Protein AF-G6XME1-F1 (afdb_monomer_lite)

Secondary structure (DSSP, 8-state):
----GGG-EEEES-HHHHHHHHHTT-EEEEE--GGGTPPPPTTS-EESSHHHHHHHTT---

Foldseek 3Di:
DDDDQCVAEDEELDQVVQVVSVVSVHQYEYQDDVVVVRDDHPPHHYDVDVVRVCVVVVHDD

Sequence (61 aa):
MRLAPADILFLSDIGGELDAAQDAGLTVCQIVRPQDGTVPHPGVPQAPDLDAVTTAFHLPS

Structure (mmCIF, N/CA/C/O backbone):
data_AF-G6XME1-F1
#
_entry.id   AF-G6XME1-F1
#
loop_
_atom_site.group_PDB
_atom_site.id
_atom_site.type_symbol
_atom_site.label_atom_id
_atom_site.label_alt_id
_atom_site.label_comp_id
_atom_site.label_asym_id
_atom_site.label_entity_id
_atom_site.label_seq_id
_atom_site.pdbx_PDB_ins_code
_atom_site.Cartn_x
_atom_site.Cartn_y
_atom_site.Cartn_z
_atom_site.occupancy
_atom_site.B_iso_or_equiv
_atom_site.auth_seq_id
_atom_site.auth_comp_id
_atom_site.auth_asym_id
_atom_site.auth_atom_id
_atom_site.pdbx_PDB_model_num
ATOM 1 N N . MET A 1 1 ? 15.838 10.868 -15.158 1.00 64.81 1 MET A N 1
ATOM 2 C CA . MET A 1 1 ? 15.728 9.440 -14.786 1.00 64.81 1 MET A CA 1
ATOM 3 C C . MET A 1 1 ? 14.275 9.179 -14.418 1.00 64.81 1 MET A C 1
ATOM 5 O O . MET A 1 1 ? 13.691 10.047 -13.783 1.00 64.81 1 MET A O 1
ATOM 9 N N . ARG A 1 2 ? 13.667 8.087 -14.892 1.00 84.94 2 ARG A N 1
ATOM 10 C CA . ARG A 1 2 ? 12.260 7.743 -14.618 1.00 84.94 2 ARG A CA 1
ATOM 11 C C . ARG A 1 2 ? 12.247 6.534 -13.679 1.00 84.94 2 ARG A C 1
ATOM 13 O O . ARG A 1 2 ? 13.025 5.615 -13.914 1.00 84.94 2 ARG A O 1
ATOM 20 N N . LEU A 1 3 ? 11.438 6.583 -12.624 1.00 92.75 3 LEU A N 1
ATOM 21 C CA . LEU A 1 3 ? 11.282 5.486 -11.662 1.00 92.75 3 LEU A CA 1
ATOM 22 C C . LEU A 1 3 ? 10.439 4.357 -12.265 1.00 92.75 3 LEU A C 1
ATOM 24 O O . LEU A 1 3 ? 9.602 4.619 -13.139 1.00 92.75 3 LEU A O 1
ATOM 28 N N . ALA A 1 4 ? 10.652 3.122 -11.806 1.00 96.38 4 ALA A N 1
ATOM 29 C CA . ALA A 1 4 ? 9.719 2.039 -12.091 1.00 96.38 4 ALA A CA 1
ATOM 30 C C . ALA A 1 4 ? 8.424 2.261 -11.283 1.00 96.38 4 ALA A C 1
ATOM 32 O O . ALA A 1 4 ? 8.500 2.795 -10.178 1.00 96.38 4 ALA A O 1
ATOM 33 N N . PRO A 1 5 ? 7.242 1.857 -11.787 1.00 96.75 5 PRO A N 1
ATOM 34 C CA . PRO A 1 5 ? 5.986 2.002 -11.046 1.00 96.75 5 PRO A CA 1
ATOM 35 C C . PRO A 1 5 ? 6.034 1.405 -9.633 1.00 96.75 5 PRO A C 1
ATOM 37 O O . PRO A 1 5 ? 5.583 2.045 -8.691 1.00 96.75 5 PRO A O 1
ATOM 40 N N . ALA A 1 6 ? 6.681 0.247 -9.472 1.00 96.44 6 ALA A N 1
ATOM 41 C CA . ALA A 1 6 ? 6.825 -0.425 -8.181 1.00 96.44 6 ALA A CA 1
ATOM 42 C C . ALA A 1 6 ? 7.631 0.385 -7.144 1.00 96.44 6 ALA A C 1
ATOM 44 O O . ALA A 1 6 ? 7.440 0.191 -5.945 1.00 96.44 6 ALA A O 1
ATOM 45 N N . ASP A 1 7 ? 8.475 1.323 -7.591 1.00 96.06 7 ASP A N 1
ATOM 46 C CA . ASP A 1 7 ? 9.254 2.218 -6.723 1.00 96.06 7 ASP A CA 1
ATOM 47 C C . ASP A 1 7 ? 8.459 3.470 -6.298 1.00 96.06 7 ASP A C 1
ATOM 49 O O . ASP A 1 7 ? 8.996 4.359 -5.636 1.00 96.06 7 ASP A O 1
ATOM 53 N N . ILE A 1 8 ? 7.190 3.582 -6.709 1.00 97.06 8 ILE A N 1
ATOM 54 C CA . ILE A 1 8 ? 6.304 4.703 -6.390 1.00 97.06 8 ILE A CA 1
ATOM 55 C C . ILE A 1 8 ? 5.236 4.216 -5.408 1.00 97.06 8 ILE A C 1
ATOM 57 O O . ILE A 1 8 ? 4.470 3.302 -5.712 1.00 97.06 8 ILE A O 1
ATOM 61 N N . LEU A 1 9 ? 5.168 4.866 -4.244 1.00 98.00 9 LEU A N 1
ATOM 62 C CA . LEU A 1 9 ? 4.078 4.703 -3.286 1.00 98.00 9 LEU A CA 1
ATOM 63 C C . LEU A 1 9 ? 2.972 5.720 -3.583 1.00 98.00 9 LEU A C 1
ATOM 65 O O . LEU A 1 9 ? 3.186 6.928 -3.479 1.00 98.00 9 LEU A O 1
ATOM 69 N N . PHE A 1 10 ? 1.791 5.228 -3.941 1.00 98.19 10 PHE A N 1
ATOM 70 C CA . PHE A 1 10 ? 0.587 6.020 -4.149 1.00 98.19 10 PHE A CA 1
ATOM 71 C C . PHE A 1 10 ? -0.290 6.003 -2.893 1.00 98.19 10 PHE A C 1
ATOM 73 O O . PHE A 1 10 ? -0.575 4.941 -2.335 1.00 98.19 10 PHE A O 1
ATOM 80 N N . LEU A 1 11 ? -0.714 7.187 -2.453 1.00 98.19 11 LEU A N 1
ATOM 81 C CA . LEU A 1 11 ? -1.558 7.380 -1.276 1.00 98.19 11 LEU A CA 1
ATOM 82 C C . LEU A 1 11 ? -2.901 7.958 -1.715 1.00 98.19 11 LEU A C 1
ATOM 84 O O . LEU A 1 11 ? -2.924 8.984 -2.392 1.00 98.19 11 LEU A O 1
ATOM 88 N N . SER A 1 12 ? -4.000 7.329 -1.313 1.00 97.69 12 SER A N 1
ATOM 89 C CA . SER A 1 12 ? -5.355 7.835 -1.555 1.00 97.69 12 SER A CA 1
ATOM 90 C C . SER A 1 12 ? -6.300 7.362 -0.455 1.00 97.69 12 SER A C 1
ATOM 92 O O . SER A 1 12 ? -6.062 6.340 0.178 1.00 97.69 12 SER A O 1
ATOM 94 N N . ASP A 1 13 ? -7.364 8.103 -0.184 1.00 96.69 13 ASP A N 1
ATOM 95 C CA . ASP A 1 13 ? -8.474 7.686 0.672 1.00 96.69 13 ASP A CA 1
ATOM 96 C C . ASP A 1 13 ? -9.599 6.989 -0.125 1.00 96.69 13 ASP A C 1
ATOM 98 O O . ASP A 1 13 ? -10.501 6.394 0.468 1.00 96.69 13 ASP A O 1
ATOM 102 N N . ILE A 1 14 ? -9.522 6.968 -1.460 1.00 96.06 14 ILE A N 1
ATOM 103 C CA . ILE A 1 14 ? -10.554 6.440 -2.362 1.00 96.06 14 ILE A CA 1
ATOM 104 C C . ILE A 1 14 ? -10.145 5.070 -2.928 1.00 96.06 14 ILE A C 1
ATOM 106 O O . ILE A 1 14 ? -9.182 4.947 -3.683 1.00 96.06 14 ILE A O 1
ATOM 110 N N . GLY A 1 15 ? -10.947 4.036 -2.646 1.00 96.44 15 GLY A N 1
ATOM 111 C CA . GLY A 1 15 ? -10.713 2.655 -3.108 1.00 96.44 15 GLY A CA 1
ATOM 112 C C . GLY A 1 15 ? -10.500 2.514 -4.620 1.00 96.44 15 GLY A C 1
ATOM 113 O O . GLY A 1 15 ? -9.533 1.899 -5.054 1.00 96.44 15 GLY A O 1
ATOM 114 N N . GLY A 1 16 ? -11.340 3.163 -5.432 1.00 97.31 16 GLY A N 1
ATOM 115 C CA . GLY A 1 16 ? -11.224 3.081 -6.894 1.00 97.31 16 GLY A CA 1
ATOM 116 C C . GLY A 1 16 ? -9.930 3.680 -7.461 1.00 97.31 16 GLY A C 1
ATOM 117 O O . GLY A 1 16 ? -9.460 3.241 -8.509 1.00 97.31 16 GLY A O 1
ATOM 118 N N . GLU A 1 17 ? -9.323 4.655 -6.778 1.00 98.06 17 GLU A N 1
ATOM 119 C CA . GLU A 1 17 ? -8.017 5.193 -7.180 1.00 98.06 17 GLU A CA 1
ATOM 120 C C . GLU A 1 17 ? -6.884 4.226 -6.824 1.00 98.06 17 GLU A C 1
ATOM 122 O O . GLU A 1 17 ? -5.917 4.102 -7.576 1.00 98.06 17 GLU A O 1
ATOM 127 N N . LEU A 1 18 ? -7.017 3.513 -5.703 1.00 98.50 18 LEU A N 1
ATOM 128 C CA . LEU A 1 18 ? -6.063 2.494 -5.272 1.00 98.50 18 LEU A CA 1
ATOM 129 C C . LEU A 1 18 ? -6.063 1.304 -6.235 1.00 98.50 18 LEU A C 1
ATOM 131 O O . LEU A 1 18 ? -4.986 0.881 -6.648 1.00 98.50 18 LEU A O 1
ATOM 135 N N . ASP A 1 19 ? -7.240 0.839 -6.662 1.00 98.31 19 ASP A N 1
ATOM 136 C CA . ASP A 1 19 ? -7.363 -0.216 -7.678 1.00 98.31 19 ASP A CA 1
ATOM 137 C C . ASP A 1 19 ? -6.655 0.191 -8.981 1.00 98.31 19 ASP A C 1
ATOM 139 O O . ASP A 1 19 ? -5.814 -0.543 -9.501 1.00 98.31 19 ASP A O 1
ATOM 143 N N . ALA A 1 20 ? -6.909 1.412 -9.466 1.00 98.25 20 ALA A N 1
ATOM 144 C CA . ALA A 1 20 ? -6.267 1.928 -10.674 1.00 98.25 20 ALA A CA 1
ATOM 145 C C . ALA A 1 20 ? -4.737 2.051 -10.532 1.00 98.25 20 ALA A C 1
ATOM 147 O O . ALA A 1 20 ? -3.995 1.791 -11.483 1.00 98.25 20 ALA A O 1
ATOM 148 N N . ALA A 1 21 ? -4.247 2.444 -9.354 1.00 98.19 21 ALA A N 1
ATOM 149 C CA . ALA A 1 21 ? -2.817 2.524 -9.079 1.00 98.19 21 ALA A CA 1
ATOM 150 C C . ALA A 1 21 ? -2.163 1.130 -9.024 1.00 98.19 21 ALA A C 1
ATOM 152 O O . ALA A 1 21 ? -1.070 0.951 -9.569 1.00 98.19 21 ALA A O 1
ATOM 153 N N . GLN A 1 22 ? -2.834 0.132 -8.441 1.00 97.75 22 GLN A N 1
ATOM 154 C CA . GLN A 1 22 ? -2.365 -1.257 -8.451 1.00 97.75 22 GLN A CA 1
ATOM 155 C C . GLN A 1 22 ? -2.325 -1.832 -9.872 1.00 97.75 22 GLN A C 1
ATOM 157 O O . GLN A 1 22 ? -1.317 -2.432 -10.248 1.00 97.75 22 GLN A O 1
ATOM 162 N N . ASP A 1 2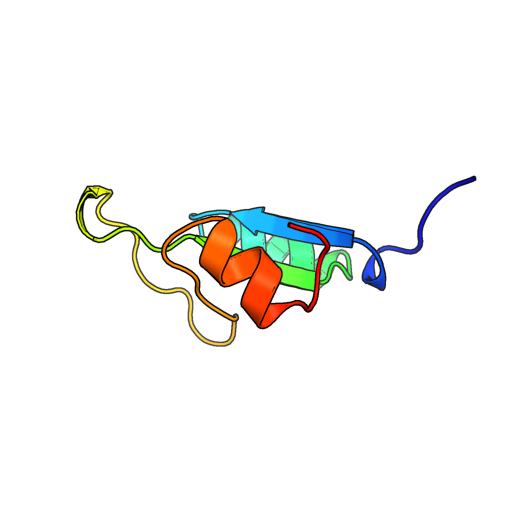3 ? -3.354 -1.583 -10.686 1.00 98.12 23 ASP A N 1
ATOM 163 C CA . ASP A 1 23 ? -3.398 -1.993 -12.097 1.00 98.12 23 ASP A CA 1
ATOM 164 C C . ASP A 1 23 ? -2.255 -1.372 -12.919 1.00 98.12 23 ASP A C 1
ATOM 166 O O . ASP A 1 23 ? -1.717 -1.995 -13.838 1.00 98.12 23 ASP A O 1
ATOM 170 N N . ALA A 1 24 ? -1.834 -0.155 -12.564 1.00 97.81 24 ALA A N 1
ATOM 171 C CA . ALA A 1 24 ? -0.680 0.519 -13.155 1.00 97.81 24 ALA A CA 1
ATOM 172 C C . ALA A 1 24 ? 0.682 0.050 -12.589 1.00 97.81 24 ALA A C 1
ATOM 174 O O . ALA A 1 24 ? 1.732 0.511 -13.050 1.00 97.81 24 ALA A O 1
ATOM 175 N N . GLY A 1 25 ? 0.688 -0.872 -11.622 1.00 98.00 25 GLY A N 1
ATOM 176 C CA . GLY A 1 25 ? 1.886 -1.467 -11.028 1.00 98.00 25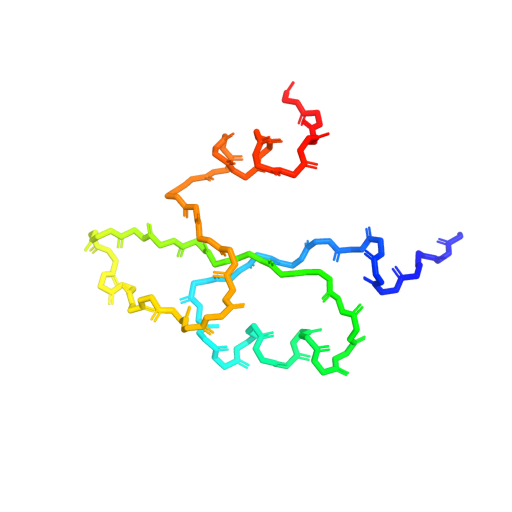 GLY A CA 1
ATOM 177 C C . GLY A 1 25 ? 2.536 -0.638 -9.919 1.00 98.00 25 GLY A C 1
ATOM 178 O O . GLY A 1 25 ? 3.715 -0.853 -9.632 1.00 98.00 25 GLY A O 1
ATOM 179 N N . LEU A 1 26 ? 1.814 0.319 -9.330 1.00 98.38 26 LEU A N 1
ATOM 180 C CA . LEU A 1 26 ? 2.301 1.103 -8.196 1.00 98.38 26 LEU A CA 1
ATOM 181 C C . LEU A 1 26 ? 2.139 0.338 -6.879 1.00 98.38 26 LEU A C 1
ATOM 183 O O . LEU A 1 26 ? 1.249 -0.499 -6.721 1.00 98.38 26 LEU A O 1
ATOM 187 N N . THR A 1 27 ? 2.973 0.685 -5.900 1.00 98.12 27 THR A N 1
ATOM 188 C CA . THR A 1 27 ? 2.710 0.335 -4.501 1.00 98.12 27 THR A CA 1
ATOM 189 C C . THR A 1 27 ? 1.629 1.274 -3.964 1.00 98.12 27 THR A C 1
ATOM 191 O O . THR A 1 27 ? 1.623 2.456 -4.304 1.00 98.12 27 THR A O 1
ATOM 194 N N . VAL A 1 28 ? 0.714 0.786 -3.122 1.00 98.50 28 VAL A N 1
ATOM 195 C CA . VAL A 1 28 ? -0.417 1.585 -2.618 1.00 98.50 28 VAL A CA 1
ATOM 196 C C . VAL A 1 28 ? -0.549 1.535 -1.097 1.00 98.50 28 VAL A C 1
ATOM 198 O O . VAL A 1 28 ? -0.218 0.531 -0.465 1.00 98.50 28 VAL A O 1
ATOM 201 N N . CYS A 1 29 ? -1.079 2.608 -0.512 1.00 98.44 29 CYS A N 1
ATOM 202 C CA . CYS A 1 29 ? -1.565 2.642 0.865 1.00 98.44 29 CYS A CA 1
ATOM 203 C C . CYS A 1 29 ? -2.789 3.553 0.961 1.00 98.44 29 CYS A C 1
ATOM 205 O O . CYS A 1 29 ? -2.785 4.665 0.430 1.00 98.44 29 CYS A O 1
ATOM 207 N N . GLN A 1 30 ? -3.829 3.088 1.650 1.00 98.44 30 GLN A N 1
ATOM 208 C CA . GLN A 1 30 ? -4.999 3.907 1.902 1.00 98.44 30 GLN A CA 1
ATOM 209 C C . GLN A 1 30 ? -4.792 4.803 3.123 1.00 98.44 30 GLN A C 1
ATOM 211 O O . GLN A 1 30 ? -4.432 4.317 4.198 1.00 98.44 30 GLN A O 1
ATOM 216 N N . ILE A 1 31 ? -5.111 6.090 2.992 1.00 97.81 31 ILE A N 1
ATOM 217 C CA . ILE A 1 31 ? -5.245 6.975 4.152 1.00 97.81 31 ILE A CA 1
ATOM 218 C C . ILE A 1 31 ? -6.670 6.858 4.691 1.00 97.81 31 ILE A C 1
ATOM 220 O O . ILE A 1 31 ? -7.618 7.251 4.019 1.00 97.81 31 ILE A O 1
ATOM 224 N N . VAL A 1 32 ? -6.833 6.306 5.895 1.00 96.62 32 VAL A N 1
ATOM 225 C CA . VAL A 1 32 ? -8.149 6.083 6.514 1.00 96.62 32 VAL A CA 1
ATOM 226 C C . VAL A 1 32 ? -8.299 6.960 7.745 1.00 96.62 32 VAL A C 1
ATOM 228 O O . VAL A 1 32 ? -7.651 6.744 8.769 1.00 96.62 32 VAL A O 1
ATOM 231 N N . ARG A 1 33 ? -9.210 7.928 7.666 1.00 92.81 33 ARG A N 1
ATOM 232 C CA . ARG A 1 33 ? -9.496 8.869 8.749 1.00 92.81 33 ARG A CA 1
ATOM 233 C C . ARG A 1 33 ? -10.958 8.747 9.172 1.00 92.81 33 ARG A C 1
ATOM 235 O O . ARG A 1 33 ? -11.839 9.033 8.362 1.00 92.81 33 ARG A O 1
ATOM 242 N N . PRO A 1 34 ? -11.252 8.358 10.428 1.00 85.81 34 PRO A N 1
ATOM 243 C CA . PRO A 1 34 ? -12.630 8.166 10.883 1.00 85.81 34 PRO A CA 1
ATOM 244 C C . PRO A 1 34 ? -13.528 9.396 10.690 1.00 85.81 34 PRO A C 1
ATOM 246 O O . PRO A 1 34 ? -14.712 9.251 10.398 1.00 85.81 34 PRO A O 1
ATOM 249 N N . GLN A 1 35 ? -12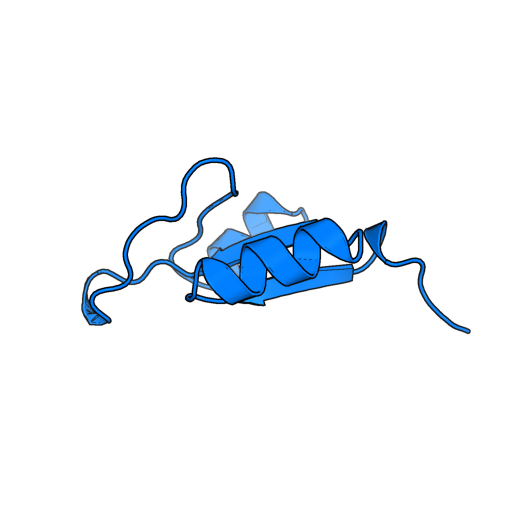.968 10.601 10.826 1.00 90.94 35 GLN A N 1
ATOM 250 C CA . GLN A 1 35 ? -13.691 11.862 10.645 1.00 90.94 35 GLN A CA 1
ATOM 251 C C . GLN A 1 35 ? -14.104 12.154 9.194 1.00 90.94 35 GLN A C 1
ATOM 253 O O . GLN A 1 35 ? -15.061 12.895 8.989 1.00 90.94 35 GLN A O 1
ATOM 258 N N . ASP A 1 36 ? -13.425 11.559 8.211 1.00 88.69 36 ASP A N 1
ATOM 259 C CA . ASP A 1 36 ? -13.655 11.831 6.787 1.00 88.69 36 ASP A CA 1
ATOM 260 C C . ASP A 1 36 ? -14.690 10.861 6.185 1.00 88.69 36 ASP A C 1
ATOM 262 O O . ASP A 1 36 ? -15.087 10.988 5.029 1.00 88.69 36 ASP A O 1
ATOM 266 N N . GLY A 1 37 ? -15.168 9.890 6.975 1.00 89.50 37 GLY A N 1
ATOM 267 C CA . GLY A 1 37 ? -16.098 8.860 6.508 1.00 89.50 37 GLY A CA 1
ATOM 268 C C . GLY A 1 37 ? -15.465 7.866 5.530 1.00 89.50 37 GLY A C 1
ATOM 269 O O . GLY A 1 37 ? -16.189 7.121 4.869 1.00 89.50 37 GLY A O 1
ATOM 270 N N . THR A 1 38 ? -14.131 7.844 5.437 1.00 91.88 38 THR A N 1
ATOM 271 C CA . THR A 1 38 ? -13.383 6.929 4.574 1.00 91.88 38 THR A CA 1
ATOM 272 C C . THR A 1 38 ? -13.709 5.482 4.924 1.00 91.88 38 THR A C 1
ATOM 274 O O . THR A 1 38 ? -13.546 5.049 6.067 1.00 91.88 38 THR A O 1
ATOM 277 N N . VAL A 1 39 ? -14.141 4.715 3.923 1.00 93.50 39 VAL A N 1
ATOM 278 C CA . VAL A 1 39 ? -14.383 3.279 4.071 1.00 93.50 39 VAL A CA 1
ATOM 279 C C . VAL A 1 39 ? -13.085 2.525 3.763 1.00 93.50 39 VAL A C 1
ATOM 281 O O . VAL A 1 39 ? -12.532 2.710 2.676 1.00 93.50 39 VAL A O 1
ATOM 284 N N . PRO A 1 40 ? -12.601 1.669 4.680 1.00 95.75 40 PRO A N 1
ATOM 285 C CA . PRO 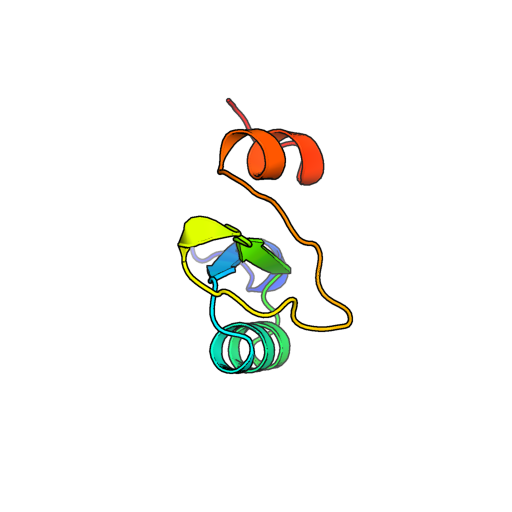A 1 40 ? -11.450 0.808 4.436 1.00 95.75 40 PRO A CA 1
ATOM 286 C C . PRO A 1 40 ? -11.605 -0.022 3.155 1.00 95.75 40 PRO A C 1
ATOM 288 O O . PRO A 1 40 ? -12.552 -0.801 3.022 1.00 95.75 40 PRO A O 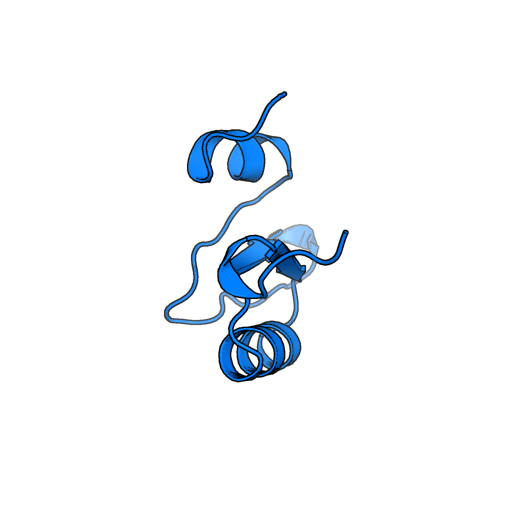1
ATOM 291 N N . HIS A 1 41 ? -10.662 0.121 2.228 1.00 96.69 41 HIS A N 1
ATOM 292 C CA . HIS A 1 41 ? -10.569 -0.687 1.019 1.00 96.69 41 HIS A CA 1
ATOM 293 C C . HIS A 1 41 ? -9.899 -2.026 1.368 1.00 96.69 41 HIS A C 1
ATOM 295 O O . HIS A 1 41 ? -8.848 -2.042 2.022 1.00 96.69 41 HIS A O 1
ATOM 301 N N . PRO A 1 42 ? -10.504 -3.173 1.020 1.00 95.94 42 PRO A N 1
ATOM 302 C CA . PRO A 1 42 ? -9.959 -4.476 1.371 1.00 95.94 42 PRO A CA 1
ATOM 303 C C . PRO A 1 42 ? -8.674 -4.777 0.591 1.00 95.94 42 PRO A C 1
ATOM 305 O O . PRO A 1 42 ? -8.562 -4.479 -0.591 1.00 95.94 42 PRO A O 1
ATOM 308 N N . GLY A 1 43 ? -7.717 -5.440 1.241 1.00 94.56 43 GLY A N 1
ATOM 309 C CA . GLY A 1 43 ? -6.517 -5.956 0.569 1.00 94.56 43 GLY A CA 1
ATOM 310 C C . GLY A 1 43 ? -5.390 -4.943 0.350 1.00 94.56 43 GLY A C 1
ATOM 311 O O . GLY A 1 43 ? -4.356 -5.324 -0.195 1.00 94.56 43 GLY A O 1
ATOM 312 N N . VAL A 1 44 ? -5.537 -3.701 0.820 1.00 96.38 44 VAL A N 1
ATOM 313 C CA . VAL A 1 44 ? -4.474 -2.683 0.792 1.00 96.38 44 VAL A CA 1
ATOM 314 C C . VAL A 1 44 ? -4.028 -2.293 2.209 1.00 96.38 44 VAL A C 1
ATOM 316 O O . VAL A 1 44 ? -4.850 -2.300 3.130 1.00 96.38 44 VAL A O 1
ATOM 319 N N . PRO A 1 45 ? -2.745 -1.942 2.420 1.00 97.75 45 PRO A N 1
ATOM 320 C CA . PRO A 1 45 ? -2.282 -1.353 3.675 1.00 97.75 45 PRO A CA 1
ATOM 321 C C . PRO A 1 45 ? -3.034 -0.058 3.990 1.00 97.75 45 PRO A C 1
ATOM 323 O O . PRO A 1 45 ? -3.297 0.734 3.088 1.00 97.75 45 PRO A O 1
ATOM 326 N N . GLN A 1 46 ? -3.333 0.185 5.265 1.00 97.88 46 GLN A N 1
ATOM 327 C CA . GLN A 1 46 ? -4.074 1.363 5.722 1.00 97.88 46 GLN A CA 1
ATOM 328 C C . GLN A 1 46 ? -3.255 2.128 6.760 1.00 97.88 46 GLN A C 1
ATOM 330 O O . GLN A 1 46 ? -2.626 1.516 7.625 1.00 97.88 46 GLN A O 1
ATOM 335 N N . ALA A 1 47 ? -3.298 3.455 6.697 1.00 97.81 47 ALA A N 1
ATOM 336 C CA . ALA A 1 47 ? -2.637 4.340 7.646 1.00 97.81 47 ALA A CA 1
ATOM 337 C C . ALA A 1 47 ? -3.544 5.534 8.005 1.00 97.81 47 ALA A C 1
ATOM 339 O O . ALA A 1 47 ? -4.239 6.056 7.135 1.00 97.81 47 ALA A O 1
ATOM 340 N N . PRO A 1 48 ? -3.560 5.996 9.267 1.00 96.50 48 PRO A N 1
ATOM 341 C CA . PRO A 1 48 ? -4.359 7.160 9.668 1.00 96.50 48 PRO A CA 1
ATOM 342 C C . PRO A 1 48 ? -3.755 8.506 9.229 1.00 96.50 48 PRO A C 1
ATOM 344 O O . PRO A 1 48 ? -4.469 9.499 9.046 1.00 96.50 48 PRO A O 1
ATOM 347 N N . ASP A 1 49 ? -2.438 8.551 9.045 1.00 95.62 49 ASP A N 1
ATOM 348 C CA . ASP A 1 49 ? -1.663 9.753 8.753 1.00 95.62 49 ASP A CA 1
ATOM 349 C C . ASP A 1 49 ? -0.347 9.415 8.031 1.00 95.62 49 ASP A C 1
ATOM 351 O O . ASP A 1 49 ? -0.047 8.252 7.756 1.00 95.62 49 ASP A O 1
ATOM 355 N N . LEU A 1 50 ? 0.419 10.451 7.678 1.00 95.69 50 LEU A N 1
ATOM 356 C CA . LEU A 1 50 ? 1.670 10.292 6.934 1.00 95.69 50 LEU A CA 1
ATOM 357 C C . LEU A 1 50 ? 2.812 9.742 7.800 1.00 95.69 50 LEU A C 1
ATOM 359 O O . LEU A 1 50 ? 3.688 9.076 7.258 1.00 95.69 50 LEU A O 1
ATOM 363 N N . ASP A 1 51 ? 2.786 9.940 9.118 1.00 96.81 51 ASP A N 1
ATOM 364 C CA . ASP A 1 51 ? 3.813 9.407 10.025 1.00 96.81 51 ASP A CA 1
ATOM 365 C C . ASP A 1 51 ? 3.676 7.882 10.173 1.00 96.81 51 ASP A C 1
ATOM 367 O O . ASP A 1 51 ? 4.655 7.127 10.210 1.00 96.81 51 ASP A O 1
ATOM 371 N N . ALA A 1 52 ? 2.439 7.387 10.186 1.00 97.06 52 ALA A N 1
ATOM 372 C CA . ALA A 1 52 ? 2.158 5.965 10.107 1.00 97.06 52 ALA A CA 1
ATOM 373 C C . ALA A 1 52 ? 2.577 5.382 8.747 1.00 97.06 52 ALA A C 1
ATOM 375 O O . ALA A 1 52 ? 3.101 4.268 8.708 1.00 97.06 52 ALA A O 1
ATOM 376 N N . VAL A 1 53 ? 2.417 6.131 7.646 1.00 97.56 53 VAL A N 1
ATOM 377 C CA . VAL A 1 53 ? 2.923 5.718 6.324 1.00 97.56 53 VAL A CA 1
ATOM 378 C C . VAL A 1 53 ? 4.447 5.619 6.328 1.00 97.56 53 VAL A C 1
ATOM 380 O O . VAL A 1 53 ? 4.981 4.597 5.897 1.00 97.56 53 VAL A O 1
ATOM 383 N N . THR A 1 54 ? 5.165 6.632 6.822 1.00 97.56 54 THR A N 1
ATOM 384 C CA . THR A 1 54 ? 6.636 6.591 6.833 1.00 97.56 54 THR A CA 1
ATOM 385 C C . THR A 1 54 ? 7.148 5.407 7.641 1.00 97.56 54 THR A C 1
ATOM 387 O O . THR A 1 54 ? 8.034 4.686 7.182 1.00 97.56 54 THR A O 1
ATOM 390 N N . THR A 1 55 ? 6.513 5.125 8.778 1.00 96.94 55 THR A N 1
ATOM 391 C CA . THR A 1 55 ? 6.820 3.956 9.608 1.00 96.94 55 THR A CA 1
ATOM 392 C C . THR A 1 55 ? 6.537 2.638 8.880 1.00 96.94 55 THR A C 1
A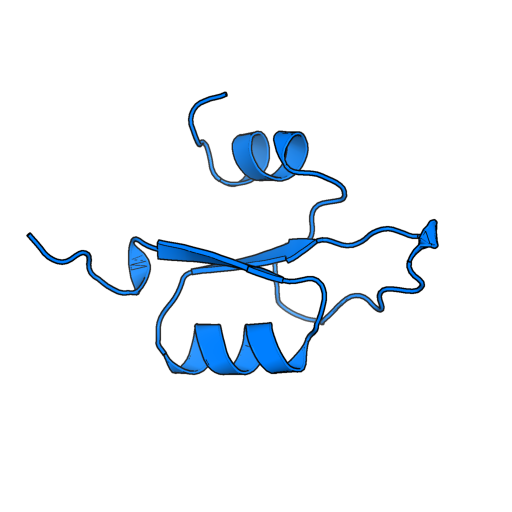TOM 394 O O . THR A 1 55 ? 7.405 1.767 8.838 1.00 96.94 55 THR A O 1
ATOM 397 N N . ALA A 1 56 ? 5.346 2.481 8.290 1.00 96.56 56 ALA A N 1
ATOM 398 C CA . ALA A 1 56 ? 4.914 1.238 7.645 1.00 96.56 56 ALA A CA 1
ATOM 399 C C . ALA A 1 56 ? 5.723 0.891 6.385 1.00 96.56 56 ALA A C 1
ATOM 401 O O . ALA A 1 56 ? 5.910 -0.285 6.081 1.00 96.56 56 ALA A O 1
ATOM 402 N N . PHE A 1 57 ? 6.212 1.906 5.668 1.00 96.75 57 PHE A N 1
ATOM 403 C CA . PHE A 1 57 ? 6.962 1.748 4.419 1.00 96.75 57 PHE A CA 1
ATOM 404 C C . PHE A 1 57 ? 8.463 2.031 4.567 1.00 96.75 57 PHE A C 1
ATOM 406 O O . PHE A 1 57 ? 9.179 2.055 3.567 1.00 96.75 57 PHE A O 1
ATOM 413 N N . HIS A 1 58 ? 8.953 2.220 5.797 1.00 96.19 58 HIS A N 1
ATOM 414 C CA . HIS A 1 58 ? 10.360 2.509 6.100 1.00 96.19 58 HIS A CA 1
ATOM 415 C C . HIS A 1 58 ? 10.924 3.713 5.320 1.00 96.19 58 HIS A C 1
ATOM 417 O O . HIS A 1 58 ? 12.064 3.696 4.850 1.00 96.19 58 HIS A O 1
ATOM 423 N N . LEU A 1 59 ? 10.108 4.757 5.170 1.00 93.94 59 LEU A N 1
ATOM 424 C CA . LEU A 1 59 ? 10.472 5.997 4.488 1.00 93.94 59 LEU A CA 1
ATOM 425 C C . LEU A 1 59 ? 11.142 6.977 5.465 1.00 93.94 59 LEU A C 1
ATOM 427 O O . LEU A 1 59 ? 10.913 6.895 6.673 1.00 93.94 59 LEU A O 1
ATOM 431 N N . PRO A 1 60 ? 11.957 7.922 4.968 1.00 89.44 60 PRO A N 1
ATOM 432 C CA . PRO A 1 60 ? 12.513 8.978 5.807 1.00 89.44 60 PRO A CA 1
ATOM 433 C C . PRO A 1 60 ? 11.410 9.863 6.410 1.00 89.44 60 PRO A C 1
ATOM 435 O O . PRO A 1 60 ? 10.434 10.187 5.732 1.00 89.44 60 PRO A O 1
ATOM 438 N N . SER A 1 61 ? 11.611 10.254 7.672 1.00 74.81 61 SER A N 1
ATOM 439 C CA . SER A 1 61 ? 10.759 11.152 8.467 1.00 74.81 61 SER A CA 1
ATOM 440 C C . SER A 1 61 ? 11.373 12.538 8.614 1.00 74.81 61 SER A C 1
ATOM 442 O O . SER A 1 61 ? 12.578 12.575 8.967 1.00 74.81 61 SER A O 1
#

Radius of gyration: 11.76 Å; chains: 1; bounding box: 32×18×26 Å

Organism: NCBI:txid1088869

InterPro domains:
  IPR023214 HAD superfamily [G3DSA:3.40.50.1000] (1-50)
  IPR036412 HAD-like superfamily [SSF56784] (3-51)

pLDDT: mean 95.09, std 5.62, range [64.81, 98.5]